Protein AF-A0A4Y7T3L6-F1 (afdb_monomer_lite)

Secondary structure (DSSP, 8-state):
-TTT-HHHHHHHTTPPP-B-HHHHTTS-HHHHHHHBTTTSTT-----HHHHHHHHHHHHHHHHHHHTTS-HHHHHHHHHHHHHHHHHHHHHHHHHHHHHHTT--

InterPro domains:
  IPR040521 Kyakuja-Dileera-Zisupton transposase [PF18758] (9-86)

Sequence (104 aa):
FRANFPNVAALVERFCYTIPLVHVRNHKDNCTYLYSSAYVESAGHFHGETVMTSPWAYLNPLGGQGRQMSLGNQHDMYIRAYDHWNLMKMINLGTSAASYHVSA

Radius of gyration: 19.75 Å; chains: 1; bounding box: 46×34×57 Å

pLDDT: mean 77.99, std 11.78, range [39.28, 95.19]

Organism: Coprinellus micaceus (NCBI:txid71717)

Foldseek 3Di:
DCVVCVPCPVVVVPDQAADPPVVQVVDDPVSCCRHHLVNDPLRDHDDPCCLPVVLCVVCVVVVVVLVVDDPVVSVVVVVVSVVVVVVVVVVVSVVSVVVVVVVD

Structure (mmCIF, N/CA/C/O backbone):
data_AF-A0A4Y7T3L6-F1
#
_entry.id   AF-A0A4Y7T3L6-F1
#
loop_
_atom_site.group_PDB
_atom_site.id
_atom_site.type_symbol
_atom_site.label_atom_id
_atom_site.label_alt_id
_atom_site.label_comp_id
_atom_site.label_asym_id
_atom_site.label_entity_id
_atom_site.label_seq_id
_atom_site.pdbx_PDB_ins_code
_atom_site.Cartn_x
_atom_site.Cartn_y
_atom_site.Cartn_z
_atom_site.occupancy
_atom_site.B_iso_or_equiv
_atom_site.auth_seq_id
_atom_site.auth_comp_id
_atom_site.auth_asym_id
_atom_site.auth_atom_id
_atom_site.pdbx_PDB_model_num
ATOM 1 N N . PHE A 1 1 ? -10.809 -8.015 28.317 1.00 67.69 1 PHE A N 1
ATOM 2 C CA . PHE A 1 1 ? -10.506 -6.664 27.798 1.00 67.69 1 PHE A CA 1
ATOM 3 C C . PHE A 1 1 ? -11.460 -5.611 28.360 1.00 67.69 1 PHE A C 1
ATOM 5 O O . PHE A 1 1 ? -10.987 -4.750 29.085 1.00 67.69 1 PHE A O 1
ATOM 12 N N . ARG A 1 2 ? -12.785 -5.731 28.154 1.00 74.62 2 ARG A N 1
ATOM 13 C CA . ARG A 1 2 ? -13.806 -4.812 28.716 1.00 74.62 2 ARG A CA 1
ATOM 14 C C . ARG A 1 2 ? -13.659 -4.501 30.215 1.00 74.62 2 ARG A C 1
ATOM 16 O O . ARG A 1 2 ? -13.780 -3.349 30.594 1.00 74.62 2 ARG A O 1
ATOM 23 N N . ALA A 1 3 ? -13.349 -5.504 31.041 1.00 81.31 3 ALA A N 1
ATOM 24 C CA . ALA A 1 3 ? -13.174 -5.322 32.486 1.00 81.31 3 ALA A CA 1
ATOM 25 C C . ALA A 1 3 ? -11.925 -4.505 32.873 1.00 81.31 3 ALA A C 1
ATOM 27 O O . ALA A 1 3 ? -11.924 -3.855 33.909 1.00 81.31 3 ALA A O 1
ATOM 28 N N . ASN A 1 4 ? -10.881 -4.519 32.036 1.00 86.81 4 ASN A N 1
ATOM 29 C CA . ASN A 1 4 ? -9.591 -3.890 32.345 1.00 86.81 4 ASN A CA 1
ATOM 30 C C . ASN A 1 4 ? -9.406 -2.549 31.620 1.00 86.81 4 ASN A C 1
ATOM 32 O O . ASN A 1 4 ? -8.677 -1.693 32.103 1.00 86.81 4 ASN A O 1
ATOM 36 N N . PHE A 1 5 ? -10.060 -2.363 30.468 1.00 84.38 5 PHE A N 1
ATOM 37 C CA . PHE A 1 5 ? -9.930 -1.170 29.629 1.00 84.38 5 PHE A CA 1
ATOM 38 C C . PHE A 1 5 ? -11.288 -0.734 29.051 1.00 84.38 5 PHE A C 1
ATOM 40 O O . PHE A 1 5 ? -11.527 -0.846 27.843 1.00 84.38 5 PHE A O 1
ATOM 47 N N . PRO A 1 6 ? -12.218 -0.263 29.899 1.00 84.25 6 PRO A N 1
ATOM 48 C CA . PRO A 1 6 ? -13.566 0.103 29.464 1.00 84.25 6 PRO A CA 1
ATOM 49 C C . PRO A 1 6 ? -13.573 1.302 28.502 1.00 84.25 6 PRO A C 1
ATOM 51 O O . PRO A 1 6 ? -14.403 1.370 27.602 1.00 84.25 6 PRO A O 1
ATOM 54 N N . ASN A 1 7 ? -12.604 2.209 28.638 1.00 85.75 7 ASN A N 1
ATOM 55 C CA . ASN A 1 7 ? -12.441 3.407 27.812 1.00 85.75 7 ASN A CA 1
ATOM 56 C C . ASN A 1 7 ? -12.071 3.118 26.346 1.00 85.75 7 ASN A C 1
ATOM 58 O O . ASN A 1 7 ? -12.422 3.902 25.471 1.00 85.75 7 ASN A O 1
ATOM 62 N N . VAL A 1 8 ? -11.391 2.004 26.062 1.00 84.19 8 VAL A N 1
ATOM 63 C CA . VAL A 1 8 ? -11.020 1.597 24.689 1.00 84.19 8 VAL A CA 1
ATOM 64 C C . VAL A 1 8 ? -11.820 0.402 24.180 1.00 84.19 8 VAL A C 1
ATOM 66 O O . VAL A 1 8 ? -11.710 0.053 23.008 1.00 84.19 8 VAL A O 1
ATOM 69 N N . ALA A 1 9 ? -12.664 -0.209 25.013 1.00 80.62 9 ALA A N 1
ATOM 70 C CA . ALA A 1 9 ? -13.482 -1.352 24.615 1.00 80.62 9 ALA A CA 1
ATOM 71 C C . ALA A 1 9 ? -14.376 -1.043 23.401 1.00 80.62 9 ALA A C 1
ATOM 73 O O . ALA A 1 9 ? -14.385 -1.806 22.439 1.00 80.62 9 ALA A O 1
ATOM 74 N N . ALA A 1 10 ? -15.035 0.121 23.405 1.00 81.44 10 ALA A N 1
ATOM 75 C CA . ALA A 1 10 ? -15.885 0.560 22.299 1.00 81.44 10 ALA A CA 1
ATOM 76 C C . ALA A 1 10 ? -15.108 0.812 20.993 1.00 81.44 10 ALA A C 1
ATOM 78 O O . ALA A 1 10 ? -15.673 0.681 19.911 1.00 81.44 10 ALA A O 1
ATOM 79 N N . LEU A 1 11 ? -13.822 1.175 21.080 1.00 82.12 11 LEU A N 1
ATOM 80 C CA . LEU A 1 11 ? -12.957 1.339 19.910 1.00 82.12 11 LEU A CA 1
ATOM 81 C C . LEU A 1 11 ? -12.518 -0.021 19.364 1.00 82.12 11 LEU A C 1
ATOM 83 O O . LEU A 1 11 ? -12.571 -0.247 18.161 1.00 82.12 11 LEU A O 1
ATOM 87 N N . VAL A 1 12 ? -12.117 -0.934 20.251 1.00 80.44 12 VAL A N 1
ATOM 88 C CA . VAL A 1 12 ? -11.621 -2.261 19.864 1.00 80.44 12 VAL A CA 1
ATOM 89 C C . VAL A 1 12 ? -12.703 -3.106 19.199 1.00 80.44 12 VAL A C 1
ATOM 91 O O . VAL A 1 12 ? -12.414 -3.832 18.255 1.00 80.44 12 VAL A O 1
ATOM 94 N N . GLU A 1 13 ? -13.956 -2.959 19.621 1.00 81.50 13 GLU A N 1
ATOM 95 C CA . GLU A 1 13 ? -15.100 -3.622 18.980 1.00 81.50 13 GLU A CA 1
ATOM 96 C C . GLU A 1 13 ? -15.359 -3.171 17.541 1.00 81.50 13 GLU A C 1
ATOM 98 O O . GLU A 1 13 ? -16.022 -3.885 16.795 1.00 81.50 13 GLU A O 1
ATOM 103 N N . ARG A 1 14 ? -14.825 -2.014 17.133 1.00 78.81 14 ARG A N 1
ATOM 104 C CA . ARG A 1 14 ? -14.924 -1.520 15.754 1.00 78.81 14 ARG A CA 1
ATOM 105 C C . ARG A 1 14 ? -13.797 -2.026 14.857 1.00 78.81 14 ARG A C 1
ATOM 107 O O . ARG A 1 14 ? -13.844 -1.782 13.655 1.00 78.81 14 ARG A O 1
ATOM 114 N N . PHE A 1 15 ? -12.771 -2.684 15.403 1.00 77.00 15 PHE A N 1
ATOM 115 C CA . PHE A 1 15 ? -11.678 -3.187 14.579 1.00 77.00 15 PHE A CA 1
ATOM 116 C C . PHE A 1 15 ? -12.087 -4.459 13.840 1.00 77.00 15 PHE A C 1
ATOM 118 O O . PHE A 1 15 ? -12.403 -5.483 14.444 1.00 77.00 15 PHE A O 1
ATOM 125 N N . CYS A 1 16 ? -12.000 -4.406 12.514 1.00 73.62 16 CYS A N 1
ATOM 126 C CA . CYS A 1 16 ? -12.035 -5.590 11.670 1.00 73.62 16 CYS A CA 1
ATOM 127 C C . CYS A 1 16 ? -10.623 -6.172 11.576 1.00 73.62 16 CYS A C 1
ATOM 129 O O . CYS A 1 16 ? -9.694 -5.515 11.105 1.00 73.62 16 CYS A O 1
ATOM 131 N N . TYR A 1 17 ? -10.458 -7.412 12.027 1.00 76.19 17 TYR A N 1
ATOM 132 C CA . TYR A 1 17 ? -9.189 -8.124 11.932 1.00 76.19 17 TYR A CA 1
ATOM 133 C C . TYR A 1 17 ? -9.134 -8.908 10.626 1.00 76.19 17 TYR A C 1
ATOM 135 O O . TYR A 1 17 ? -10.058 -9.651 10.305 1.00 76.19 17 TYR A O 1
ATOM 143 N N . THR A 1 18 ? -8.028 -8.791 9.897 1.00 77.44 18 THR A N 1
ATOM 144 C CA . THR A 1 18 ? -7.775 -9.574 8.683 1.00 77.44 18 THR A CA 1
ATOM 145 C C . THR A 1 18 ? -6.478 -10.350 8.826 1.00 77.44 18 THR A C 1
ATOM 147 O O . THR A 1 18 ? -5.484 -9.811 9.317 1.00 77.44 18 THR A O 1
ATOM 150 N N . ILE A 1 19 ? -6.463 -11.598 8.366 1.00 79.25 19 ILE A N 1
ATOM 151 C CA . ILE A 1 19 ? -5.250 -12.418 8.326 1.00 79.25 19 ILE A CA 1
ATOM 152 C C . ILE A 1 19 ? -4.579 -12.196 6.963 1.00 79.25 19 ILE A C 1
ATOM 154 O O . ILE A 1 19 ? -5.267 -12.246 5.939 1.00 79.25 19 ILE A O 1
ATOM 158 N N . PRO A 1 20 ? -3.250 -11.976 6.904 1.00 78.19 20 PRO A N 1
ATOM 159 C CA . PRO A 1 20 ? -2.543 -11.859 5.634 1.00 78.19 20 PRO A CA 1
ATOM 160 C C . PRO A 1 20 ? -2.830 -13.047 4.709 1.00 78.19 20 PRO A C 1
ATOM 162 O O . PRO A 1 20 ? -2.810 -14.203 5.136 1.00 78.19 20 PRO A O 1
ATOM 165 N N . LEU A 1 21 ? -3.065 -12.760 3.428 1.00 71.19 21 LEU A N 1
ATOM 166 C CA . LEU A 1 21 ? -3.625 -13.711 2.461 1.00 71.19 21 LEU A CA 1
ATOM 167 C C . LEU A 1 21 ? -2.783 -14.986 2.274 1.00 71.19 21 LEU A C 1
ATOM 169 O O . LEU A 1 21 ? -3.319 -16.060 2.012 1.00 71.19 21 LEU A O 1
ATOM 173 N N . VAL A 1 22 ? -1.462 -14.888 2.430 1.00 74.06 22 VAL A N 1
ATOM 174 C CA . VAL A 1 22 ? -0.560 -16.050 2.356 1.00 74.06 22 VAL A CA 1
ATOM 175 C C . VAL A 1 22 ? -0.620 -16.919 3.614 1.00 74.06 22 VAL A C 1
ATOM 177 O O . VAL A 1 22 ? -0.426 -18.126 3.531 1.00 74.06 22 VAL A O 1
ATOM 180 N N . HIS A 1 23 ? -0.948 -16.331 4.766 1.00 79.19 23 HIS A N 1
ATOM 181 C CA . HIS A 1 23 ? -1.012 -17.032 6.047 1.00 79.19 23 HIS A CA 1
ATOM 182 C C . HIS A 1 23 ? -2.394 -17.635 6.320 1.00 79.19 23 HIS A C 1
ATOM 184 O O . HIS A 1 23 ? -2.480 -18.682 6.958 1.00 79.19 23 HIS A O 1
ATOM 190 N N . VAL A 1 24 ? -3.476 -17.047 5.793 1.00 78.69 24 VAL A N 1
ATOM 191 C CA . VAL A 1 24 ? -4.840 -17.572 6.001 1.00 78.69 24 VAL A CA 1
ATOM 192 C C . VAL A 1 24 ? -5.033 -18.970 5.399 1.00 78.69 24 VAL A C 1
ATOM 194 O O . VAL A 1 24 ? -5.872 -19.727 5.876 1.00 78.69 24 VAL A O 1
ATOM 197 N N . ARG A 1 25 ? -4.223 -19.340 4.395 1.00 71.88 25 ARG A N 1
ATOM 198 C CA . ARG A 1 25 ? -4.235 -20.671 3.764 1.00 71.88 25 ARG A CA 1
ATOM 199 C C . ARG A 1 25 ? -3.749 -21.791 4.687 1.00 71.88 25 ARG A C 1
ATOM 201 O O . ARG A 1 25 ? -4.076 -22.942 4.446 1.00 71.88 25 ARG A O 1
ATOM 208 N N . ASN A 1 26 ? -2.981 -21.458 5.725 1.00 80.31 26 ASN A N 1
ATOM 209 C CA . ASN A 1 26 ? -2.466 -22.422 6.701 1.00 80.31 26 ASN A CA 1
ATOM 210 C C . ASN A 1 26 ? -3.345 -22.526 7.961 1.00 80.31 26 ASN A C 1
ATOM 212 O O . ASN A 1 26 ? -2.985 -23.221 8.911 1.00 80.31 26 ASN A O 1
ATOM 216 N N . HIS A 1 27 ? -4.474 -21.813 7.985 1.00 82.62 27 HIS A N 1
ATOM 217 C CA . HIS A 1 27 ? -5.492 -21.910 9.026 1.00 82.62 27 HIS A CA 1
ATOM 218 C C . HIS A 1 27 ? -6.584 -22.922 8.645 1.00 82.62 27 HIS A C 1
ATOM 220 O O . HIS A 1 27 ? -6.555 -23.542 7.590 1.00 82.62 27 HIS A O 1
ATOM 226 N N . LYS A 1 28 ? -7.568 -23.087 9.535 1.00 82.50 28 LYS A N 1
ATOM 227 C CA . LYS A 1 28 ? -8.779 -23.875 9.286 1.00 82.50 28 LYS A CA 1
ATOM 228 C C . LYS A 1 28 ? -9.567 -23.289 8.107 1.00 82.50 28 LYS A C 1
ATOM 230 O O . LYS A 1 28 ? -9.673 -22.069 8.013 1.00 82.50 28 LYS A O 1
ATOM 235 N N . ASP A 1 29 ? -10.201 -24.133 7.296 1.00 78.19 29 ASP A N 1
ATOM 236 C CA . ASP A 1 29 ? -10.886 -23.722 6.053 1.00 78.19 29 ASP A CA 1
ATOM 237 C C . ASP A 1 29 ? -11.908 -22.585 6.239 1.00 78.19 29 ASP A C 1
ATOM 239 O O . ASP A 1 29 ? -12.028 -21.685 5.409 1.00 78.19 29 ASP A O 1
ATOM 243 N N . ASN A 1 30 ? -12.601 -22.549 7.380 1.00 81.94 30 ASN A N 1
ATOM 244 C CA . ASN A 1 30 ? -13.566 -21.486 7.680 1.00 81.94 30 ASN A CA 1
ATOM 245 C C . ASN A 1 30 ? -12.909 -20.109 7.889 1.00 81.94 30 ASN A C 1
ATOM 247 O O . ASN A 1 30 ? -13.557 -19.081 7.697 1.00 81.94 30 ASN A O 1
ATOM 251 N N . CYS A 1 31 ? -11.632 -20.059 8.277 1.00 79.81 31 CYS A N 1
ATOM 252 C CA . CYS A 1 31 ? -10.917 -18.805 8.515 1.00 79.81 31 CYS A CA 1
ATOM 253 C C . CYS A 1 31 ? -10.683 -18.019 7.221 1.00 79.81 31 CYS A C 1
ATOM 255 O O . CYS A 1 31 ? -10.605 -16.793 7.272 1.00 79.81 31 CYS A O 1
ATOM 257 N N . THR A 1 32 ? -10.607 -18.692 6.069 1.00 78.50 32 THR A N 1
ATOM 258 C CA . THR A 1 32 ? -10.451 -18.021 4.773 1.00 78.50 32 THR A CA 1
ATOM 259 C C . THR A 1 32 ? -11.668 -17.159 4.451 1.00 78.50 32 THR A C 1
ATOM 261 O O . THR A 1 32 ? -11.499 -16.030 4.015 1.00 78.50 32 THR A O 1
ATOM 264 N N . TYR A 1 33 ? -12.886 -17.622 4.723 1.00 79.94 33 TYR A N 1
ATOM 265 C CA . TYR A 1 33 ? -14.090 -16.835 4.435 1.00 79.94 33 TYR A CA 1
ATOM 266 C C . TYR A 1 33 ? -14.314 -15.695 5.432 1.00 79.94 33 TYR A C 1
ATOM 268 O O . TYR A 1 33 ? -14.832 -14.651 5.059 1.00 79.94 33 TYR A O 1
ATOM 276 N N . LEU A 1 34 ? -13.899 -15.881 6.688 1.00 80.31 34 LEU A N 1
ATOM 277 C CA . LEU A 1 34 ? -14.145 -14.912 7.759 1.00 80.31 34 LEU A CA 1
ATOM 278 C C . LEU A 1 34 ? -13.085 -13.809 7.853 1.00 80.31 34 LEU A C 1
ATOM 280 O O . LEU A 1 34 ? -13.408 -12.687 8.225 1.00 80.31 34 LEU A O 1
ATOM 284 N N . TYR A 1 35 ? -11.823 -14.127 7.556 1.00 77.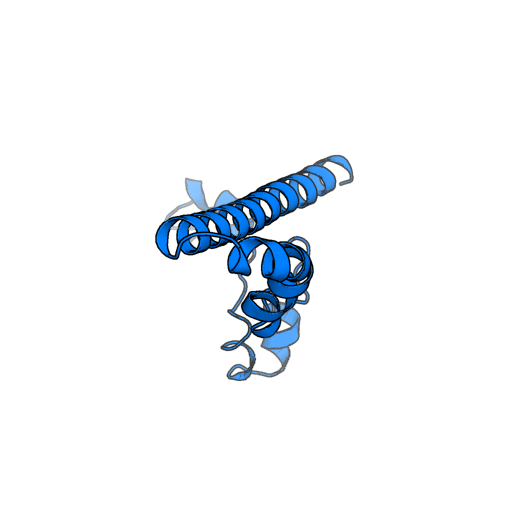38 35 TYR A N 1
ATOM 285 C CA . TYR A 1 35 ? -10.690 -13.237 7.839 1.00 77.38 35 TYR A CA 1
ATOM 286 C C . TYR A 1 35 ? -9.815 -12.931 6.624 1.00 77.38 35 TYR A C 1
ATOM 288 O O . TYR A 1 35 ? -8.815 -12.220 6.760 1.00 77.38 35 TYR A O 1
ATOM 296 N N . SER A 1 36 ? -10.144 -13.461 5.444 1.00 79.50 36 SER A N 1
ATOM 297 C CA . SER A 1 36 ? -9.448 -13.068 4.221 1.00 79.50 36 SER A CA 1
ATOM 298 C C . SER A 1 36 ? -9.834 -11.648 3.839 1.00 79.50 36 SER A C 1
ATOM 300 O O . SER A 1 36 ? -11.013 -11.318 3.728 1.00 79.50 36 SER A O 1
ATOM 302 N N . SER A 1 37 ? -8.828 -10.835 3.520 1.00 76.06 37 SER A N 1
ATOM 303 C CA . SER A 1 37 ? -9.025 -9.503 2.944 1.00 76.06 37 SER A CA 1
ATOM 304 C C . SER A 1 37 ? -9.762 -9.517 1.599 1.00 76.06 37 SER A C 1
ATOM 306 O O . SER A 1 37 ? -10.147 -8.462 1.122 1.00 76.06 37 SER A O 1
ATOM 308 N N . ALA A 1 38 ? -9.959 -10.686 0.973 1.00 74.94 38 ALA A N 1
ATOM 309 C CA . ALA A 1 38 ? -10.790 -10.831 -0.226 1.00 74.94 38 ALA A CA 1
ATOM 310 C C . ALA A 1 38 ? -12.294 -10.665 0.043 1.00 74.94 38 ALA A C 1
ATOM 312 O O . ALA A 1 38 ? -13.022 -10.242 -0.847 1.00 74.94 38 ALA A O 1
ATOM 313 N N . TYR A 1 39 ? -12.751 -11.035 1.243 1.00 74.94 39 TYR A N 1
ATOM 314 C CA . TYR A 1 39 ? -14.172 -11.046 1.608 1.00 74.94 39 TYR A CA 1
ATOM 315 C C . TYR A 1 39 ? -14.533 -9.946 2.609 1.00 74.94 39 TYR A C 1
ATOM 317 O O . TYR A 1 39 ? -15.696 -9.795 2.968 1.00 74.94 39 TYR A O 1
ATOM 325 N N . VAL A 1 40 ? -13.540 -9.184 3.073 1.00 74.06 40 VAL A N 1
ATOM 326 C CA . VAL A 1 40 ? -13.743 -8.077 4.006 1.00 74.06 40 VAL A CA 1
ATOM 327 C C . VAL A 1 40 ? -13.973 -6.808 3.197 1.00 74.06 40 VAL A C 1
ATOM 329 O O . VAL A 1 40 ? -13.105 -6.364 2.445 1.00 74.06 40 VAL A O 1
ATOM 332 N N . GLU A 1 41 ? -15.153 -6.219 3.355 1.00 68.31 41 GLU A N 1
ATOM 333 C CA . GLU A 1 41 ? -15.506 -4.970 2.689 1.00 68.31 41 GLU A CA 1
ATOM 334 C C . GLU A 1 41 ? -14.566 -3.837 3.107 1.00 68.31 41 GLU A C 1
ATOM 336 O O . GLU A 1 41 ? -14.164 -3.722 4.266 1.00 68.31 41 GLU A O 1
ATOM 341 N N . SER A 1 42 ? -14.195 -2.995 2.141 1.00 67.12 42 SER A N 1
ATOM 342 C CA . SER A 1 42 ? -13.225 -1.904 2.320 1.00 67.12 42 SER A CA 1
ATOM 343 C C . SER A 1 42 ? -11.812 -2.342 2.744 1.00 67.12 42 SER A C 1
ATOM 345 O O . SER A 1 42 ? -10.970 -1.488 3.027 1.00 67.12 42 SER A O 1
ATOM 347 N N . ALA A 1 43 ? -11.501 -3.645 2.744 1.00 67.94 43 ALA A N 1
ATOM 34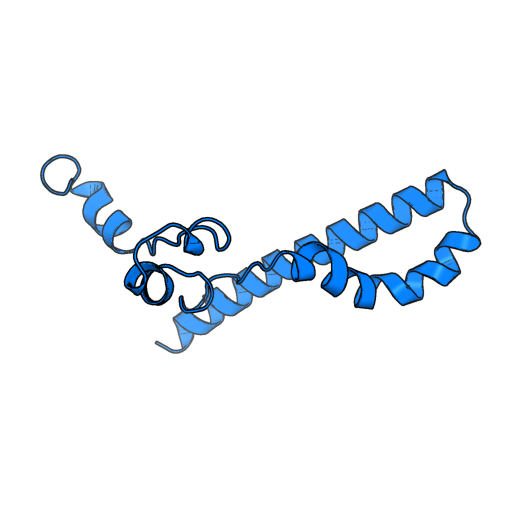8 C CA . ALA A 1 43 ? -10.131 -4.118 2.887 1.00 67.94 43 ALA A CA 1
ATOM 349 C C . ALA A 1 43 ? -9.428 -4.122 1.524 1.00 67.94 43 ALA A C 1
ATOM 351 O O . ALA A 1 43 ? -9.920 -4.669 0.538 1.00 67.94 43 ALA A O 1
ATOM 352 N N . GLY A 1 44 ? -8.235 -3.528 1.463 1.00 67.12 44 GLY A N 1
ATOM 353 C CA . GLY A 1 44 ? -7.383 -3.625 0.284 1.00 67.12 44 GLY A CA 1
ATOM 354 C C . GLY A 1 44 ? -6.936 -5.072 0.076 1.00 67.12 44 GLY A C 1
ATOM 355 O O . GLY A 1 44 ? -6.086 -5.574 0.814 1.00 67.12 44 GLY A O 1
ATOM 356 N N . HIS A 1 45 ? -7.496 -5.750 -0.926 1.00 71.00 45 HIS A N 1
ATOM 357 C CA . HIS A 1 45 ? -7.053 -7.090 -1.287 1.00 71.00 45 HIS A CA 1
ATOM 358 C C . HIS A 1 45 ? -5.664 -7.023 -1.934 1.00 71.00 45 HIS A C 1
ATOM 360 O O . HIS A 1 45 ? -5.488 -6.472 -3.021 1.00 71.00 45 HIS A O 1
ATOM 366 N N . PHE A 1 46 ? -4.664 -7.579 -1.250 1.00 66.44 46 PHE A N 1
ATOM 367 C CA . PHE A 1 46 ? -3.289 -7.629 -1.729 1.00 66.44 46 PHE A CA 1
ATOM 368 C C . PHE A 1 46 ? -2.956 -9.037 -2.219 1.00 66.44 46 PHE A C 1
ATOM 370 O O . PHE A 1 46 ? -2.816 -9.965 -1.420 1.00 66.44 46 PHE A O 1
ATOM 377 N N . HIS A 1 47 ? -2.807 -9.182 -3.533 1.00 69.69 47 HIS A N 1
ATOM 378 C CA . HIS A 1 47 ? -2.278 -10.388 -4.164 1.00 69.69 47 HIS A CA 1
ATOM 379 C C . HIS A 1 47 ? -0.828 -10.152 -4.603 1.00 69.69 47 HIS A C 1
ATOM 381 O O . HIS A 1 47 ? -0.451 -9.036 -4.963 1.00 69.69 47 HIS A O 1
ATOM 387 N N . GLY A 1 48 ? 0.002 -11.197 -4.569 1.00 63.03 48 GLY A N 1
ATOM 388 C CA . GLY A 1 48 ? 1.430 -11.088 -4.897 1.00 63.03 48 GLY A CA 1
ATOM 389 C C . GLY A 1 48 ? 1.670 -10.594 -6.326 1.00 63.03 48 GLY A C 1
ATOM 390 O O . GLY A 1 48 ? 2.563 -9.786 -6.562 1.00 63.03 48 GLY A O 1
ATOM 391 N N . GLU A 1 49 ? 0.812 -10.986 -7.268 1.00 63.41 49 GLU A N 1
ATOM 392 C CA . GLU A 1 49 ? 0.872 -10.480 -8.644 1.00 63.41 49 GLU A CA 1
ATOM 393 C C . GLU A 1 49 ? 0.441 -9.010 -8.729 1.00 63.41 49 GLU A C 1
ATOM 395 O O . GLU A 1 49 ? 0.951 -8.267 -9.556 1.00 63.41 49 GLU A O 1
ATOM 400 N N . THR A 1 50 ? -0.415 -8.512 -7.833 1.00 63.22 50 THR A N 1
ATOM 401 C CA . THR A 1 50 ? -0.799 -7.090 -7.812 1.00 63.22 50 THR A CA 1
ATOM 402 C C . THR A 1 50 ? 0.391 -6.173 -7.508 1.00 63.22 50 THR A C 1
ATOM 404 O O . THR A 1 50 ? 0.411 -5.024 -7.952 1.00 63.22 50 THR A O 1
ATOM 407 N N . VAL A 1 51 ? 1.412 -6.654 -6.786 1.00 63.41 51 VAL A N 1
ATOM 408 C CA . VAL A 1 51 ? 2.592 -5.832 -6.464 1.00 63.41 51 VAL A CA 1
ATOM 409 C C . VAL A 1 51 ? 3.542 -5.660 -7.650 1.00 63.41 51 VAL A C 1
ATOM 411 O O . VAL A 1 51 ? 4.199 -4.627 -7.739 1.00 63.41 51 VAL A O 1
ATOM 414 N N . MET A 1 52 ? 3.602 -6.635 -8.563 1.00 60.12 52 MET A N 1
ATOM 415 C CA . MET A 1 52 ? 4.502 -6.604 -9.724 1.00 60.12 52 MET A CA 1
ATOM 416 C C . MET A 1 52 ? 3.748 -6.342 -11.028 1.00 60.12 52 MET A C 1
ATOM 418 O O . MET A 1 52 ? 4.114 -5.452 -11.784 1.00 60.12 52 MET A O 1
ATOM 422 N N . THR A 1 53 ? 2.660 -7.060 -11.280 1.00 60.69 53 THR A N 1
ATOM 423 C CA . THR A 1 53 ? 1.949 -7.070 -12.562 1.00 60.69 53 THR A CA 1
ATOM 424 C C . THR A 1 53 ? 1.047 -5.849 -12.751 1.00 60.69 53 THR A C 1
ATOM 426 O O . THR A 1 53 ? 0.981 -5.303 -13.851 1.00 60.69 53 THR A O 1
ATOM 429 N N . SER A 1 54 ? 0.380 -5.361 -11.699 1.00 68.69 54 SER A N 1
ATOM 430 C CA . SER A 1 54 ? -0.468 -4.161 -11.804 1.00 68.69 54 SER A CA 1
ATOM 431 C C . SER A 1 54 ? 0.307 -2.867 -12.102 1.00 68.69 54 SER A C 1
ATOM 433 O O . SER A 1 54 ? -0.133 -2.128 -12.984 1.00 68.69 54 SER A O 1
ATOM 435 N N . PRO A 1 55 ? 1.458 -2.567 -11.461 1.00 73.31 55 PRO A N 1
ATOM 436 C CA . PRO A 1 55 ? 2.233 -1.387 -11.839 1.00 73.31 55 PRO A CA 1
ATOM 437 C C . PRO A 1 55 ? 2.857 -1.505 -13.236 1.00 73.31 55 PRO A C 1
ATOM 439 O O . PRO A 1 55 ? 3.044 -0.480 -13.883 1.00 73.31 55 PRO A O 1
ATOM 442 N N . TRP A 1 56 ? 3.128 -2.705 -13.765 1.00 78.06 56 TRP A N 1
ATOM 443 C CA . TRP A 1 56 ? 3.679 -2.842 -15.122 1.00 78.06 56 TRP A CA 1
ATOM 444 C C . TRP A 1 56 ? 2.776 -2.259 -16.207 1.00 78.06 56 TRP A C 1
ATOM 446 O O . TRP A 1 56 ? 3.289 -1.639 -17.131 1.00 78.06 56 TRP A O 1
ATOM 456 N N . ALA A 1 57 ? 1.450 -2.380 -16.096 1.00 82.62 57 ALA A N 1
ATOM 457 C CA . ALA A 1 57 ? 0.540 -1.765 -17.066 1.00 82.62 57 ALA A CA 1
ATOM 458 C C . ALA A 1 57 ? 0.699 -0.232 -17.114 1.00 82.62 57 ALA A C 1
ATOM 460 O O . ALA A 1 57 ? 0.713 0.357 -18.193 1.00 82.62 57 ALA A O 1
ATOM 461 N N . TYR A 1 58 ? 0.886 0.398 -15.951 1.00 83.19 58 TYR A N 1
ATOM 462 C CA . TYR A 1 58 ? 1.137 1.835 -15.823 1.00 83.19 58 TYR A CA 1
ATOM 463 C C . TYR A 1 58 ? 2.554 2.234 -16.271 1.00 83.19 58 TYR A C 1
ATOM 465 O O . TYR A 1 58 ? 2.748 3.284 -16.879 1.00 83.19 58 TYR A O 1
ATOM 473 N N . LEU A 1 59 ? 3.552 1.389 -16.000 1.00 86.38 59 LEU A N 1
ATOM 474 C CA . LEU A 1 59 ? 4.966 1.670 -16.268 1.00 86.38 59 LEU A CA 1
ATOM 475 C C . LEU A 1 59 ? 5.421 1.280 -17.681 1.00 86.38 59 LEU A C 1
ATOM 477 O O . LEU A 1 59 ? 6.445 1.777 -18.148 1.00 86.38 59 LEU A O 1
ATOM 481 N N . ASN A 1 60 ? 4.686 0.412 -18.375 1.00 86.88 60 ASN A N 1
ATOM 482 C CA . ASN A 1 60 ? 5.035 -0.070 -19.713 1.00 86.88 60 ASN A CA 1
ATOM 483 C C . ASN A 1 60 ? 5.269 1.068 -20.723 1.00 86.88 60 ASN A C 1
ATOM 485 O O . ASN A 1 60 ? 6.289 1.025 -21.416 1.00 86.88 60 ASN A O 1
ATOM 489 N N . PRO A 1 61 ? 4.423 2.117 -20.789 1.00 88.50 61 PRO A N 1
ATOM 490 C CA . PRO A 1 61 ? 4.681 3.269 -21.655 1.00 88.50 61 PRO A CA 1
ATOM 491 C C . PRO A 1 61 ? 5.985 4.009 -21.314 1.00 88.50 61 PRO A C 1
ATOM 493 O O . PRO A 1 61 ? 6.691 4.469 -22.213 1.00 88.50 61 PRO A O 1
ATOM 496 N N . LEU A 1 62 ? 6.355 4.067 -20.029 1.00 88.00 62 LEU A N 1
ATOM 497 C CA . LEU A 1 62 ? 7.599 4.696 -19.564 1.00 88.00 62 LEU A CA 1
ATOM 498 C C . LEU A 1 62 ? 8.840 3.872 -19.937 1.00 88.00 62 LEU A C 1
ATOM 500 O O . LEU A 1 62 ? 9.946 4.407 -19.988 1.00 88.00 62 LEU A O 1
ATOM 504 N N . GLY A 1 63 ? 8.674 2.585 -20.256 1.00 87.25 63 GLY A N 1
ATOM 505 C CA . GLY A 1 63 ? 9.759 1.706 -20.691 1.00 87.25 63 GLY A CA 1
ATOM 506 C C . GLY A 1 63 ? 10.493 2.200 -21.937 1.00 87.25 63 GLY A C 1
ATOM 507 O O . GLY A 1 63 ? 11.716 2.091 -22.014 1.00 87.25 63 GLY A O 1
ATOM 508 N N . GLY A 1 64 ? 9.769 2.785 -22.897 1.00 87.94 64 GLY A N 1
ATOM 509 C CA . GLY A 1 64 ? 10.376 3.375 -24.094 1.00 87.94 64 GLY A CA 1
ATOM 510 C C . GLY A 1 64 ? 11.173 4.644 -23.786 1.00 87.94 64 GLY A C 1
ATOM 511 O O . GLY A 1 64 ? 12.272 4.825 -24.308 1.00 87.94 64 GLY A O 1
ATOM 512 N N . GLN A 1 65 ? 10.646 5.486 -22.893 1.00 87.00 65 GLN A N 1
ATOM 513 C CA . GLN A 1 65 ? 11.275 6.743 -22.483 1.00 87.00 65 GLN A CA 1
ATOM 514 C C . GLN A 1 65 ? 12.535 6.494 -21.650 1.00 87.00 65 GLN A C 1
ATOM 516 O O . GLN A 1 65 ? 13.576 7.084 -21.926 1.00 87.00 65 GLN A O 1
ATOM 521 N N . GLY A 1 66 ? 12.479 5.544 -20.711 1.00 86.88 66 GLY A N 1
ATOM 522 C CA . GLY A 1 66 ? 13.608 5.196 -19.848 1.00 86.88 66 GLY A CA 1
ATOM 523 C C . GLY A 1 66 ? 14.851 4.734 -20.614 1.00 86.88 66 GLY A C 1
ATOM 524 O O . GLY A 1 66 ? 15.962 4.978 -20.159 1.00 86.88 66 GLY A O 1
ATOM 525 N N . ARG A 1 67 ? 14.692 4.135 -21.805 1.00 88.56 67 ARG A N 1
ATOM 526 C CA . ARG A 1 67 ? 15.820 3.718 -22.665 1.00 88.56 67 ARG A CA 1
ATOM 527 C C . ARG A 1 67 ? 16.590 4.883 -23.289 1.00 88.56 67 ARG A C 1
ATOM 529 O O . ARG A 1 67 ? 17.720 4.683 -23.718 1.00 88.56 67 ARG A O 1
ATOM 536 N N . GLN A 1 68 ? 15.978 6.062 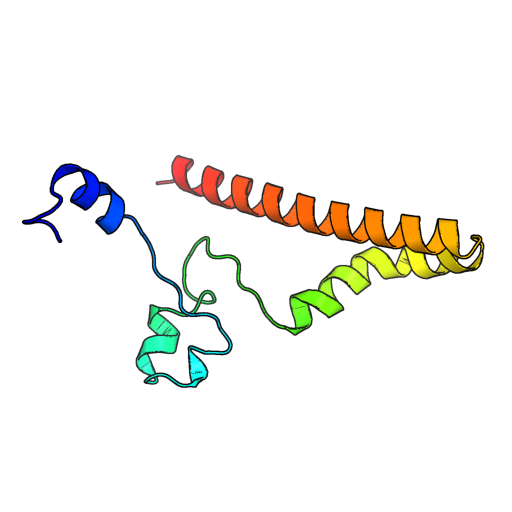-23.374 1.00 92.62 68 GLN A N 1
ATOM 537 C CA . GLN A 1 68 ? 16.602 7.273 -23.919 1.00 92.62 68 GLN A CA 1
ATOM 538 C C . GLN A 1 68 ? 17.245 8.138 -22.825 1.00 92.62 68 GLN A C 1
ATOM 540 O O . GLN A 1 68 ? 17.858 9.162 -23.119 1.00 92.62 68 GLN A O 1
ATOM 545 N N . MET A 1 69 ? 17.088 7.756 -21.556 1.00 94.00 69 MET A N 1
ATOM 546 C CA . MET A 1 69 ? 17.607 8.495 -20.410 1.00 94.00 69 MET A CA 1
ATOM 547 C C . MET A 1 69 ? 18.982 7.963 -19.998 1.00 94.00 69 MET A C 1
ATOM 549 O O . MET A 1 69 ? 19.323 6.806 -20.234 1.00 94.00 69 MET A O 1
ATOM 553 N N . SER A 1 70 ? 19.775 8.806 -19.333 1.00 95.19 70 SER A N 1
ATOM 554 C CA . SER A 1 70 ? 20.952 8.331 -18.602 1.00 95.19 70 SER A CA 1
ATOM 555 C C . SER A 1 70 ? 20.523 7.413 -17.453 1.00 95.19 70 SER A C 1
ATOM 557 O O . SER A 1 70 ? 19.415 7.543 -16.936 1.00 95.19 70 SER A O 1
ATOM 559 N N . LEU A 1 71 ? 21.409 6.515 -17.011 1.00 92.19 71 LEU A N 1
ATOM 560 C CA . LEU A 1 71 ? 21.091 5.517 -15.981 1.00 92.19 71 LEU A CA 1
ATOM 561 C C . LEU A 1 71 ? 20.510 6.132 -14.695 1.00 92.19 71 LEU A C 1
ATOM 563 O O . LEU A 1 71 ? 19.531 5.624 -14.156 1.00 92.19 71 LEU A O 1
ATOM 567 N N . GLY A 1 72 ? 21.080 7.246 -14.224 1.00 94.69 72 GLY A N 1
ATOM 568 C CA . GLY A 1 72 ? 20.578 7.944 -13.035 1.00 94.69 72 GLY A CA 1
ATOM 569 C C . GLY A 1 72 ? 19.170 8.501 -13.241 1.00 94.69 72 GLY A C 1
ATOM 570 O O . GLY A 1 72 ? 18.280 8.266 -12.431 1.00 94.69 72 GLY A O 1
ATOM 571 N N . ASN A 1 73 ? 18.937 9.157 -14.379 1.00 92.62 73 ASN A N 1
ATOM 572 C CA . ASN A 1 73 ? 17.629 9.717 -14.707 1.00 92.62 73 ASN A CA 1
ATOM 573 C C . ASN A 1 73 ? 16.576 8.616 -14.914 1.00 92.62 73 ASN A C 1
ATOM 575 O O . ASN A 1 73 ? 15.431 8.771 -14.495 1.00 92.62 73 ASN A O 1
ATOM 579 N N . GLN A 1 74 ? 16.963 7.497 -15.530 1.00 93.25 74 GLN A N 1
ATOM 580 C CA . GLN A 1 74 ? 16.109 6.325 -15.698 1.00 93.25 74 GLN A CA 1
ATOM 581 C C . GLN A 1 74 ? 15.669 5.770 -14.337 1.00 93.25 74 GLN A C 1
ATOM 583 O O . GLN A 1 74 ? 14.487 5.492 -14.136 1.00 93.25 74 GLN A O 1
ATOM 588 N N . HIS A 1 75 ? 16.608 5.628 -13.400 1.00 92.62 75 HIS A N 1
ATOM 589 C CA . HIS A 1 75 ? 16.331 5.131 -12.057 1.00 92.62 75 HIS A CA 1
ATOM 590 C C . HIS A 1 75 ? 15.371 6.056 -11.293 1.00 92.62 75 HIS A C 1
ATOM 592 O O . HIS A 1 75 ? 14.347 5.595 -10.784 1.00 92.62 75 HIS A O 1
ATOM 598 N N . ASP A 1 76 ? 15.637 7.363 -11.302 1.00 94.75 76 ASP A N 1
ATOM 599 C CA . ASP A 1 76 ? 14.781 8.365 -10.657 1.00 94.75 76 ASP A CA 1
ATOM 600 C C . ASP A 1 76 ? 13.369 8.407 -11.257 1.00 94.75 76 ASP A C 1
ATOM 602 O O . ASP A 1 76 ? 12.385 8.522 -10.523 1.00 94.75 76 ASP A O 1
ATOM 606 N N . MET A 1 77 ? 13.246 8.276 -12.583 1.00 92.44 77 MET A N 1
ATOM 607 C CA . MET A 1 77 ? 11.949 8.203 -13.259 1.00 92.44 77 MET A CA 1
ATOM 608 C C . MET A 1 77 ? 11.129 7.017 -12.739 1.00 92.44 77 MET A C 1
ATOM 610 O O . MET A 1 77 ? 9.963 7.191 -12.376 1.00 92.44 77 MET A O 1
ATOM 614 N N . TYR A 1 78 ? 11.727 5.821 -12.687 1.00 91.06 78 TYR A N 1
ATOM 615 C CA . TYR A 1 78 ? 11.023 4.633 -12.206 1.00 91.06 78 TYR A CA 1
ATOM 616 C C . TYR A 1 78 ? 10.636 4.755 -10.734 1.00 91.06 78 TYR A C 1
ATOM 618 O O . TYR A 1 78 ? 9.491 4.448 -10.405 1.00 91.06 78 TYR A O 1
ATOM 626 N N . ILE A 1 79 ? 11.529 5.252 -9.870 1.00 91.88 79 ILE A N 1
ATOM 627 C CA . ILE A 1 79 ? 11.214 5.479 -8.450 1.00 91.88 79 ILE A CA 1
ATOM 628 C C . ILE A 1 79 ? 9.997 6.391 -8.313 1.00 91.88 79 ILE A C 1
ATOM 630 O O . ILE A 1 79 ? 9.009 6.002 -7.692 1.00 91.88 79 ILE A O 1
ATOM 634 N N . ARG A 1 80 ? 10.005 7.563 -8.963 1.00 92.56 80 ARG A N 1
ATOM 635 C CA . ARG A 1 80 ? 8.877 8.503 -8.864 1.00 92.56 80 ARG A CA 1
ATOM 636 C C . ARG A 1 80 ? 7.576 7.920 -9.402 1.00 92.56 80 ARG A C 1
ATOM 638 O O . ARG A 1 80 ? 6.511 8.196 -8.852 1.00 92.56 80 ARG A O 1
ATOM 645 N N . ALA A 1 81 ? 7.642 7.119 -10.462 1.00 90.44 81 ALA A N 1
ATOM 646 C CA . ALA A 1 81 ? 6.464 6.475 -11.024 1.00 90.44 81 ALA A CA 1
ATOM 647 C C . ALA A 1 8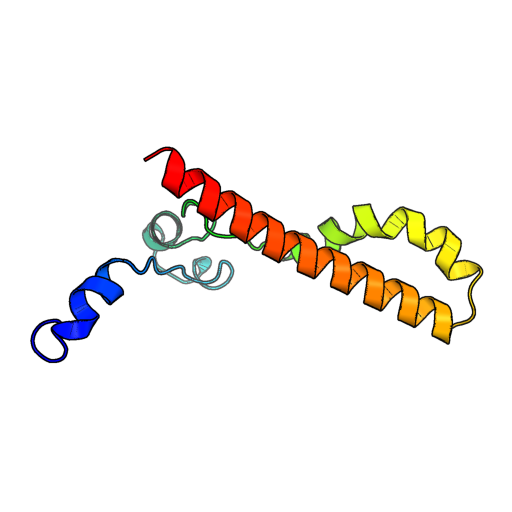1 ? 5.871 5.419 -10.070 1.00 90.44 81 ALA A C 1
ATOM 649 O O . ALA A 1 81 ? 4.649 5.370 -9.904 1.00 90.44 81 ALA A O 1
ATOM 650 N N . TYR A 1 82 ? 6.713 4.628 -9.395 1.00 89.06 82 TYR A N 1
ATOM 651 C CA . TYR A 1 82 ? 6.275 3.694 -8.350 1.00 89.06 82 TYR A CA 1
ATOM 652 C C . TYR A 1 82 ? 5.723 4.417 -7.116 1.00 89.06 82 TYR A C 1
ATOM 654 O O . TYR A 1 82 ? 4.681 4.016 -6.593 1.00 89.06 82 TYR A O 1
ATOM 662 N N . ASP A 1 83 ? 6.367 5.496 -6.676 1.00 90.50 83 ASP A N 1
ATOM 663 C CA . ASP A 1 83 ? 5.905 6.295 -5.537 1.00 90.50 83 ASP A CA 1
ATOM 664 C C . ASP A 1 83 ? 4.545 6.934 -5.816 1.00 90.50 83 ASP A C 1
ATOM 666 O O . ASP A 1 83 ? 3.640 6.856 -4.984 1.00 90.50 83 ASP A O 1
ATOM 670 N N . HIS A 1 84 ? 4.354 7.492 -7.015 1.00 90.94 84 HIS A N 1
ATOM 671 C CA . HIS A 1 84 ? 3.062 8.025 -7.438 1.00 90.94 84 HIS A CA 1
ATOM 672 C C . HIS A 1 84 ? 1.980 6.938 -7.451 1.00 90.94 84 HIS A C 1
ATOM 674 O O . HIS A 1 84 ? 0.896 7.137 -6.901 1.00 90.94 84 HIS A O 1
ATOM 680 N N . TRP A 1 85 ? 2.280 5.765 -8.015 1.00 86.75 85 TRP A N 1
ATOM 681 C CA . TRP A 1 85 ? 1.358 4.628 -8.007 1.00 86.75 85 TRP A CA 1
ATOM 682 C C . TRP A 1 85 ? 0.969 4.213 -6.579 1.00 86.75 85 TRP A C 1
ATOM 684 O O . TRP A 1 85 ? -0.204 3.969 -6.285 1.00 86.75 85 TRP A O 1
ATOM 694 N N . ASN A 1 86 ? 1.939 4.165 -5.665 1.00 85.06 86 ASN A N 1
ATOM 695 C CA . ASN A 1 86 ? 1.698 3.857 -4.258 1.00 85.06 86 ASN A CA 1
ATOM 696 C C . ASN A 1 86 ? 0.836 4.918 -3.568 1.00 85.06 86 ASN A C 1
ATOM 698 O O . ASN A 1 86 ? -0.108 4.560 -2.860 1.00 85.06 86 ASN A O 1
ATOM 702 N N . LEU A 1 87 ? 1.099 6.199 -3.822 1.00 88.44 87 LEU A N 1
ATOM 703 C CA . LEU A 1 87 ? 0.305 7.297 -3.283 1.00 88.44 87 LEU A CA 1
ATOM 704 C C . LEU A 1 87 ? -1.149 7.237 -3.766 1.00 88.44 87 LEU A C 1
ATOM 706 O O . LEU A 1 87 ? -2.066 7.326 -2.951 1.00 88.44 87 LEU A O 1
ATOM 710 N N . MET A 1 88 ? -1.372 7.026 -5.065 1.00 86.62 88 MET A N 1
ATOM 711 C CA . MET A 1 88 ? -2.724 6.943 -5.624 1.00 86.62 88 MET A CA 1
ATOM 712 C C . MET A 1 88 ? -3.520 5.776 -5.037 1.00 86.62 88 MET A C 1
ATOM 714 O O . MET A 1 88 ? -4.712 5.927 -4.780 1.00 86.62 88 MET A O 1
ATOM 718 N N . LYS A 1 89 ? -2.875 4.640 -4.732 1.00 79.62 89 LYS A N 1
ATOM 719 C CA . LYS A 1 89 ? -3.532 3.544 -3.997 1.00 79.62 89 LYS A CA 1
ATOM 720 C C . LYS 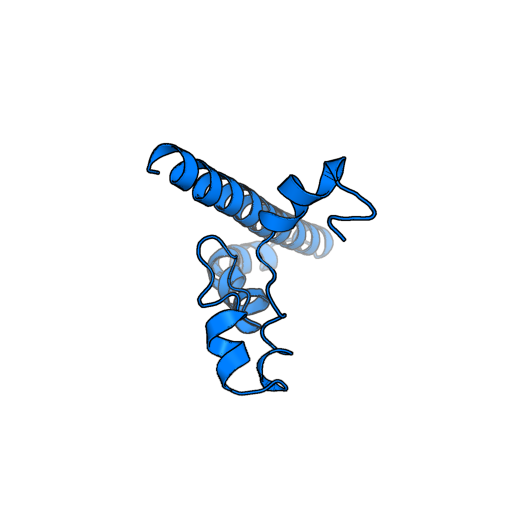A 1 89 ? -4.001 3.990 -2.612 1.00 79.62 89 LYS A C 1
ATOM 722 O O . LYS A 1 89 ? -5.132 3.696 -2.246 1.00 79.62 89 LYS A O 1
ATOM 727 N N . MET A 1 90 ? -3.171 4.717 -1.863 1.00 82.06 90 MET A N 1
ATOM 728 C CA . MET A 1 90 ? -3.548 5.210 -0.531 1.00 82.06 90 MET A CA 1
ATOM 729 C C . MET A 1 90 ? -4.688 6.231 -0.593 1.00 82.06 90 MET A C 1
ATOM 731 O O . MET A 1 90 ? -5.620 6.152 0.205 1.00 82.06 90 MET A O 1
ATOM 735 N N . I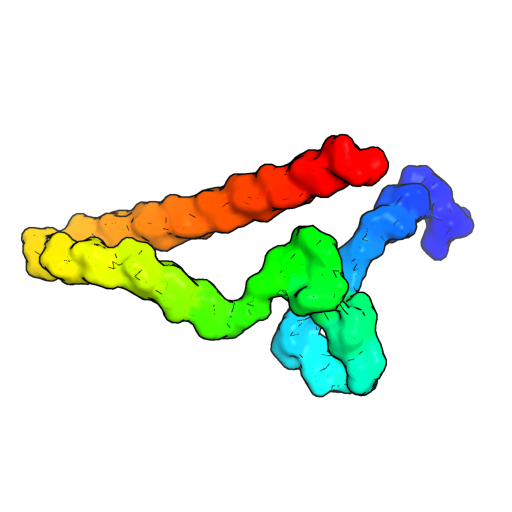LE A 1 91 ? -4.653 7.143 -1.568 1.00 84.62 91 ILE A N 1
ATOM 736 C CA . ILE A 1 91 ? -5.730 8.117 -1.792 1.00 84.62 91 ILE A CA 1
ATOM 737 C C . ILE A 1 91 ? -7.038 7.392 -2.136 1.00 84.62 91 ILE A C 1
ATOM 739 O O . ILE A 1 91 ? -8.065 7.660 -1.516 1.00 84.62 91 ILE A O 1
ATOM 743 N N . ASN A 1 92 ? -6.994 6.433 -3.064 1.00 79.81 92 ASN A N 1
ATOM 744 C CA . ASN A 1 92 ? -8.177 5.691 -3.508 1.00 79.81 92 ASN A CA 1
ATOM 745 C C . ASN A 1 92 ? -8.753 4.768 -2.422 1.00 79.81 92 ASN A C 1
ATOM 747 O O . ASN A 1 92 ? -9.966 4.563 -2.362 1.00 79.81 92 ASN A O 1
ATOM 751 N N . LEU A 1 93 ? -7.906 4.230 -1.540 1.00 74.50 93 LEU A N 1
ATOM 752 C CA . LEU A 1 93 ? -8.358 3.516 -0.344 1.00 74.50 93 LEU A CA 1
ATOM 753 C C . LEU A 1 93 ? -9.135 4.459 0.583 1.00 74.50 93 LEU A C 1
ATOM 755 O O . LEU A 1 93 ? -10.224 4.114 1.039 1.00 74.50 93 LEU A O 1
ATOM 759 N N . GLY A 1 94 ? -8.609 5.666 0.814 1.00 74.25 94 GLY A N 1
ATOM 760 C CA . GLY A 1 94 ? -9.263 6.679 1.641 1.00 74.25 94 GLY A CA 1
ATOM 761 C C . GLY A 1 94 ? -10.604 7.153 1.075 1.00 74.25 94 GLY A C 1
ATOM 762 O O . GLY A 1 94 ? -11.577 7.255 1.821 1.00 74.25 94 GLY A O 1
ATOM 763 N N . THR A 1 95 ? -10.694 7.397 -0.235 1.00 71.56 95 THR A N 1
ATOM 764 C CA . THR A 1 95 ? -11.957 7.801 -0.879 1.00 71.56 95 THR A CA 1
ATOM 765 C C . THR A 1 95 ? -12.997 6.684 -0.863 1.00 71.56 95 THR A C 1
ATOM 767 O O . THR A 1 95 ? -14.164 6.954 -0.581 1.00 71.56 95 THR A O 1
ATOM 770 N N . SER A 1 96 ? -12.585 5.433 -1.087 1.00 65.38 96 SER A N 1
ATOM 771 C CA . SER A 1 96 ? -13.485 4.273 -1.010 1.00 65.38 96 SER A CA 1
ATOM 772 C C . SER A 1 96 ? -14.061 4.114 0.401 1.00 65.38 96 SER A C 1
ATOM 774 O O . SER A 1 96 ? -15.275 3.999 0.556 1.00 65.38 96 SER A O 1
ATOM 776 N N . ALA A 1 97 ? -13.223 4.230 1.438 1.00 59.97 97 ALA A N 1
ATOM 777 C CA . ALA A 1 97 ? -13.671 4.179 2.830 1.00 59.97 97 ALA A CA 1
ATOM 778 C C . ALA A 1 97 ? -14.598 5.355 3.204 1.00 59.97 97 ALA A C 1
ATOM 780 O O . ALA A 1 97 ? -15.601 5.165 3.890 1.00 59.97 97 ALA A O 1
ATOM 781 N N . ALA A 1 98 ? -14.301 6.570 2.730 1.00 59.03 98 ALA A N 1
ATOM 782 C CA . ALA A 1 98 ? -15.124 7.751 2.995 1.00 59.03 98 ALA A CA 1
ATOM 783 C C . ALA A 1 98 ? -16.499 7.685 2.307 1.00 59.03 98 ALA A C 1
ATOM 785 O O . ALA A 1 98 ? -17.498 8.093 2.897 1.00 59.03 98 ALA A O 1
ATOM 786 N N . SER A 1 99 ? -16.569 7.142 1.086 1.00 56.66 99 SER A N 1
ATOM 787 C CA . SER A 1 99 ? -17.831 6.992 0.346 1.00 56.66 99 SER A CA 1
ATOM 788 C C . SER A 1 99 ? -18.821 6.039 1.027 1.00 56.66 99 SER A C 1
ATOM 790 O O . SER A 1 99 ? -20.029 6.259 0.965 1.00 56.66 99 SER A O 1
ATOM 792 N N . TYR A 1 100 ? -18.317 5.037 1.752 1.00 51.06 100 TYR A N 1
ATOM 793 C CA . TYR A 1 100 ? -19.143 4.092 2.500 1.00 51.06 100 TYR A CA 1
ATOM 794 C C . TYR A 1 100 ? -19.834 4.740 3.713 1.00 51.06 100 TYR A C 1
ATOM 796 O O . TYR A 1 100 ? -21.000 4.467 3.979 1.00 51.06 100 TYR A O 1
ATOM 804 N N . HIS A 1 101 ? -19.169 5.675 4.402 1.00 50.19 101 HIS A N 1
ATOM 805 C CA . HIS A 1 101 ? -19.740 6.374 5.563 1.00 50.19 101 HIS A CA 1
ATOM 806 C C . HIS A 1 101 ? -20.883 7.348 5.233 1.00 50.19 101 HIS A C 1
ATOM 808 O O . HIS A 1 101 ? -21.567 7.796 6.148 1.00 50.19 101 HIS A O 1
ATOM 814 N N . VAL A 1 102 ? -21.086 7.691 3.958 1.00 48.06 102 VAL A N 1
ATOM 815 C CA . VAL A 1 102 ? -22.178 8.576 3.509 1.00 48.06 102 VAL A CA 1
ATOM 816 C C . VAL A 1 102 ? -23.402 7.778 3.038 1.00 48.06 102 VAL A C 1
ATOM 818 O O . VAL A 1 102 ? -24.492 8.334 2.950 1.00 48.06 102 VAL A O 1
ATOM 821 N N . SER A 1 103 ? -23.246 6.480 2.755 1.00 40.69 103 SER A N 1
ATOM 822 C CA . SER A 1 103 ? -24.317 5.628 2.218 1.00 40.69 103 SER A CA 1
ATOM 823 C C . SER A 1 103 ? -24.921 4.650 3.240 1.00 40.69 103 SER A C 1
ATOM 825 O O . SER A 1 103 ? -25.745 3.824 2.842 1.00 40.69 103 SER A O 1
ATOM 827 N N . ALA A 1 104 ? -24.510 4.725 4.511 1.00 39.28 104 ALA A N 1
ATOM 828 C CA . ALA A 1 104 ? -24.964 3.868 5.612 1.00 39.28 104 ALA A CA 1
ATOM 829 C C . ALA A 1 104 ? -25.837 4.630 6.618 1.00 39.28 104 ALA A C 1
ATOM 831 O O . ALA A 1 104 ? -25.487 5.789 6.941 1.00 39.28 104 ALA A O 1
#